Protein AF-A0A958XDP5-F1 (afdb_monomer)

Secondary structure (DSSP, 8-state):
--SSTTTHHHHHHHHHHHHHTS---------PPPEE-TTSSSEE-TTS-EE---EEE-TTHHHH--HHHHHHHHHHHHHTT--EEE--

Radius of gyration: 22.7 Å; Cα contacts (8 Å, |Δi|>4): 71; chains: 1; bounding box: 31×56×55 Å

Foldseek 3Di:
DPPPPVVVVVVVVVVVVVVVPPPPPPDPDPFADWDQAPVRPFIAGPVRHTDDQQEDEPACLPPPDDPVRSVVVVVVCVVVPHDYYDYD

Nearest PDB structures (foldseek):
  4qfu-assembly8_H  TM=1.002E+00  e=5.409E-03  Phocaeicola vulgatus ATCC 8482
  4qfu-assembly4_D  TM=1.005E+00  e=6.191E-03  Phocaeicola vulgatus ATCC 8482
  4qfu-assembly3_C  TM=1.003E+00  e=6.191E-03  Phocaeicola vulgatus ATCC 8482
  4qfu-assembly11_K  TM=1.003E+00  e=6.191E-03  Phocaeicola vulgatus ATCC 8482
  4qfu-assembly6_F  TM=8.887E-01  e=2.406E-03  Phocaeicola vulgatus ATCC 8482

Solvent-accessible surface area (backbone atoms only — not comparable to full-atom values): 5558 Å² total; per-residue (Å²): 146,73,86,69,65,73,63,51,55,60,55,52,54,54,56,53,57,57,60,70,67,66,78,80,68,84,72,88,68,73,86,50,69,73,41,73,35,95,85,68,81,49,40,15,36,72,84,68,49,79,46,81,88,38,71,44,82,44,46,52,50,77,81,76,41,56,71,69,56,44,50,54,50,53,52,52,38,48,76,73,63,40,79,40,73,46,68,94

Mean predicted aligned error: 12.5 Å

Sequence (88 aa):
MLRNLSIYIPALVFSFTISACTVFRGKNDRLTPLRVSANKHNLEDGRGKPFFWLGDTGWLLFSKLNREEAEIYLENRAQHGFNVVQVM

pLDDT: mean 82.5, std 19.51, range [48.41, 98.62]

Structure (mmCIF, N/CA/C/O backbone):
data_AF-A0A958XDP5-F1
#
_entry.id   AF-A0A958XDP5-F1
#
loop_
_atom_site.group_PDB
_atom_site.id
_atom_site.type_symbol
_atom_site.label_atom_id
_atom_site.label_alt_id
_atom_site.label_comp_id
_atom_site.label_asym_id
_atom_site.label_entity_id
_atom_site.label_seq_id
_atom_site.pdbx_PDB_ins_code
_atom_site.Cartn_x
_atom_site.Cartn_y
_atom_site.Cartn_z
_atom_site.occupancy
_atom_site.B_iso_or_equiv
_atom_site.auth_seq_id
_atom_site.auth_comp_id
_atom_site.auth_asym_id
_atom_site.auth_atom_id
_atom_site.pdbx_PDB_model_num
ATOM 1 N N . MET A 1 1 ? 14.036 47.210 -40.174 1.00 55.38 1 MET A N 1
ATOM 2 C CA . MET A 1 1 ? 14.097 45.730 -40.169 1.00 55.38 1 M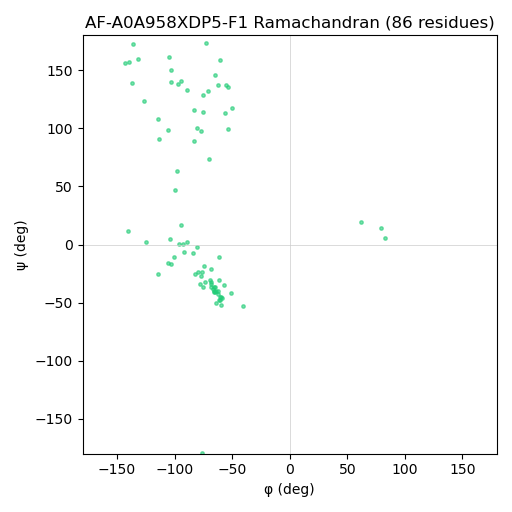ET A CA 1
ATOM 3 C C . MET A 1 1 ? 14.029 45.137 -38.744 1.00 55.38 1 MET A C 1
ATOM 5 O O . MET A 1 1 ? 14.647 44.121 -38.492 1.00 55.38 1 MET A O 1
ATOM 9 N N . LEU A 1 2 ? 13.278 45.728 -37.794 1.00 56.84 2 LEU A N 1
ATOM 10 C CA . LEU A 1 2 ? 13.177 45.220 -36.402 1.00 56.84 2 LEU A CA 1
ATOM 11 C C . LEU A 1 2 ? 11.756 45.315 -35.795 1.00 56.84 2 LEU A C 1
ATOM 13 O O . LEU A 1 2 ? 11.577 45.108 -34.603 1.00 56.84 2 LEU A O 1
ATOM 17 N N . ARG A 1 3 ? 10.715 45.605 -36.593 1.00 57.59 3 ARG A N 1
ATOM 18 C CA . ARG A 1 3 ? 9.336 45.785 -36.081 1.00 57.59 3 ARG A CA 1
ATOM 19 C C . ARG A 1 3 ? 8.548 44.480 -35.900 1.00 57.59 3 ARG A C 1
ATOM 21 O O . ARG A 1 3 ? 7.471 44.514 -35.322 1.00 57.59 3 ARG A O 1
ATOM 28 N N . ASN A 1 4 ? 9.087 43.339 -36.338 1.00 53.94 4 ASN A N 1
ATOM 29 C CA . ASN A 1 4 ? 8.344 42.073 -36.355 1.00 53.94 4 ASN A CA 1
ATOM 30 C C . ASN A 1 4 ? 8.685 41.141 -35.181 1.00 53.94 4 ASN A C 1
ATOM 32 O O . ASN A 1 4 ? 7.969 40.173 -34.973 1.00 53.94 4 ASN A O 1
ATOM 36 N N . LEU A 1 5 ? 9.731 41.419 -34.389 1.00 57.06 5 LEU A N 1
ATOM 37 C CA . LEU A 1 5 ? 10.185 40.514 -33.319 1.00 57.06 5 LEU A CA 1
ATOM 38 C C . LEU A 1 5 ? 9.286 40.554 -32.066 1.00 57.06 5 LEU A C 1
ATOM 40 O O . LEU A 1 5 ? 9.201 39.576 -31.331 1.00 57.06 5 LEU A O 1
ATOM 44 N N . SER A 1 6 ? 8.556 41.655 -31.858 1.00 56.47 6 SER A N 1
ATOM 45 C CA . SER A 1 6 ? 7.700 41.849 -30.677 1.00 56.47 6 SER A CA 1
ATOM 46 C C . SER A 1 6 ? 6.398 41.032 -30.703 1.00 56.47 6 SER A C 1
ATOM 48 O O . SER A 1 6 ? 5.796 40.842 -29.651 1.00 56.47 6 SER A O 1
ATOM 50 N N . ILE A 1 7 ? 5.963 40.543 -31.872 1.00 60.66 7 ILE A N 1
ATOM 51 C CA . ILE A 1 7 ? 4.747 39.718 -32.031 1.00 60.66 7 ILE A CA 1
ATOM 52 C C . ILE A 1 7 ? 5.011 38.242 -31.691 1.00 60.66 7 ILE A C 1
ATOM 54 O O . ILE A 1 7 ? 4.106 37.533 -31.257 1.00 60.66 7 ILE A O 1
ATOM 58 N N . TYR A 1 8 ? 6.256 37.776 -31.820 1.00 58.47 8 TYR A N 1
ATOM 59 C CA . TYR A 1 8 ? 6.600 36.374 -31.569 1.00 58.47 8 TYR A CA 1
ATOM 60 C C . TYR A 1 8 ? 6.749 36.041 -30.079 1.00 58.47 8 TYR A C 1
ATOM 62 O O . TYR A 1 8 ? 6.546 34.896 -29.694 1.00 58.47 8 TYR A O 1
ATOM 70 N N . ILE A 1 9 ? 7.038 37.029 -29.227 1.00 61.38 9 ILE A N 1
ATOM 71 C CA . ILE A 1 9 ? 7.166 36.852 -27.771 1.00 61.38 9 ILE A CA 1
ATOM 72 C C . ILE A 1 9 ? 5.833 36.417 -27.123 1.00 61.38 9 ILE A C 1
ATOM 74 O O . ILE A 1 9 ? 5.832 35.396 -26.435 1.00 61.38 9 ILE A O 1
ATOM 78 N N . PRO A 1 10 ? 4.678 37.076 -27.362 1.00 56.59 10 PRO A N 1
ATOM 79 C CA . PRO A 1 10 ? 3.403 36.606 -26.816 1.00 56.59 10 PRO A CA 1
ATOM 80 C C . PRO A 1 10 ? 2.939 35.283 -27.443 1.00 56.59 10 PRO A C 1
ATOM 82 O O . PRO A 1 10 ? 2.359 34.463 -26.740 1.00 56.59 10 PRO A O 1
ATOM 85 N N . ALA A 1 11 ? 3.243 35.022 -28.722 1.00 58.44 11 ALA A N 1
ATOM 86 C CA . ALA A 1 11 ? 2.914 33.751 -29.376 1.00 58.44 11 ALA A CA 1
ATOM 87 C C . ALA A 1 11 ? 3.672 32.554 -28.763 1.00 58.44 11 ALA A C 1
ATOM 89 O O . ALA A 1 11 ? 3.108 31.471 -28.605 1.00 58.44 11 ALA A O 1
ATOM 90 N N . LEU A 1 12 ? 4.929 32.758 -28.359 1.00 57.59 12 LEU A N 1
ATOM 91 C CA . LEU A 1 12 ? 5.764 31.730 -27.733 1.00 57.59 12 LEU A CA 1
ATOM 92 C C . LEU A 1 12 ? 5.352 31.473 -26.273 1.00 57.59 12 LEU A C 1
ATOM 94 O O . LEU A 1 12 ? 5.306 30.323 -25.841 1.00 57.59 12 LEU A O 1
ATOM 98 N N . VAL A 1 13 ? 4.947 32.522 -25.545 1.00 58.81 13 VAL A N 1
ATOM 99 C CA . VAL A 1 13 ? 4.361 32.407 -24.195 1.00 58.81 13 VAL A CA 1
ATOM 100 C C . VAL A 1 13 ? 3.005 31.689 -24.237 1.00 58.81 13 VAL A C 1
ATOM 102 O O . VAL A 1 13 ? 2.747 30.826 -23.400 1.00 58.81 13 VAL A O 1
ATOM 105 N N . PHE A 1 14 ? 2.170 31.966 -25.244 1.00 56.78 14 PHE A N 1
ATOM 106 C CA . PHE A 1 14 ? 0.869 31.310 -25.432 1.00 56.78 14 PHE A CA 1
ATOM 107 C C . PHE A 1 14 ? 1.004 29.825 -25.816 1.00 56.78 14 PHE A C 1
ATOM 109 O O . PHE A 1 14 ? 0.216 28.987 -25.384 1.00 56.78 14 PHE A O 1
ATOM 116 N N . SER A 1 15 ? 2.048 29.466 -26.571 1.00 58.25 15 SER A N 1
ATOM 117 C CA . SER A 1 15 ? 2.373 28.062 -26.859 1.00 58.25 15 SER A CA 1
ATOM 118 C C . SER A 1 15 ? 2.868 27.302 -25.622 1.00 58.25 15 SER A C 1
ATOM 120 O O . SER A 1 15 ? 2.658 26.092 -25.526 1.00 58.25 15 SER A O 1
ATOM 122 N N . PHE A 1 16 ? 3.524 27.982 -24.676 1.00 56.38 16 PHE A N 1
ATOM 123 C CA . PHE A 1 16 ? 4.065 27.352 -23.469 1.00 56.38 16 PHE A CA 1
ATOM 124 C C . PHE A 1 16 ? 2.975 27.081 -22.417 1.00 56.38 16 PHE A C 1
ATOM 126 O O . PHE A 1 16 ? 2.998 26.047 -21.750 1.00 56.38 16 PHE A O 1
ATOM 133 N N . THR A 1 17 ? 1.966 27.953 -22.315 1.00 55.97 17 THR A N 1
ATOM 134 C CA . THR A 1 17 ? 0.849 27.797 -21.367 1.00 55.97 17 THR A CA 1
ATOM 135 C C . THR A 1 17 ? -0.149 26.710 -21.775 1.00 55.97 17 THR A C 1
ATOM 137 O O . THR A 1 17 ? -0.668 26.011 -20.906 1.00 55.97 17 THR A O 1
ATOM 140 N N . ILE A 1 18 ? -0.372 26.485 -23.077 1.00 56.09 18 ILE A N 1
ATOM 141 C CA . ILE A 1 18 ? -1.245 25.395 -23.558 1.00 56.09 18 ILE A CA 1
ATOM 142 C C . ILE A 1 18 ? -0.619 24.018 -23.280 1.00 56.09 18 ILE A C 1
ATOM 144 O O . ILE A 1 18 ? -1.326 23.082 -22.902 1.00 56.09 18 ILE A O 1
ATOM 148 N N . SER A 1 19 ? 0.709 23.894 -23.387 1.00 54.00 19 SER A N 1
ATOM 149 C CA . SER A 1 19 ? 1.412 22.631 -23.119 1.00 54.00 19 SER A CA 1
ATOM 150 C C . SER A 1 19 ? 1.312 22.213 -21.643 1.00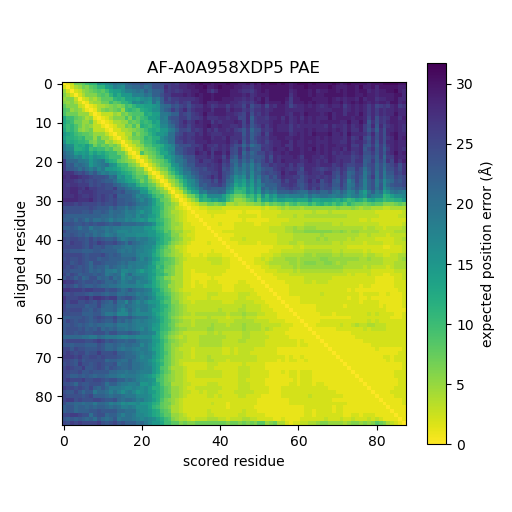 54.00 19 SER A C 1
ATOM 152 O O . SER A 1 19 ? 1.090 21.040 -21.341 1.00 54.00 19 SER A O 1
ATOM 154 N N . ALA A 1 20 ? 1.342 23.177 -20.714 1.00 51.69 20 ALA A N 1
ATOM 155 C CA . ALA A 1 20 ? 1.214 22.916 -19.278 1.00 51.69 20 ALA A CA 1
ATOM 156 C C . ALA A 1 20 ? -0.187 22.425 -18.847 1.00 51.69 20 ALA A C 1
ATOM 158 O O . ALA A 1 20 ? -0.316 21.786 -17.805 1.00 51.69 20 ALA A O 1
ATOM 159 N N . CYS A 1 21 ? -1.235 22.671 -19.645 1.00 48.41 21 CYS A N 1
ATOM 160 C CA . CYS A 1 21 ? -2.617 22.340 -19.274 1.00 48.41 21 CYS A CA 1
ATOM 161 C C . CYS A 1 21 ? -3.075 20.937 -19.734 1.00 48.41 21 CYS A C 1
ATOM 163 O O . CYS A 1 21 ? -4.154 20.479 -19.368 1.00 48.41 21 CYS A O 1
ATOM 165 N N . THR A 1 22 ? -2.268 20.209 -20.515 1.00 50.91 22 THR A N 1
ATOM 166 C CA . THR A 1 22 ? -2.694 18.921 -21.108 1.00 50.91 22 THR A CA 1
ATOM 167 C C . THR A 1 22 ? -2.355 17.672 -20.281 1.00 50.91 22 THR A C 1
ATOM 169 O O . THR A 1 22 ? -2.709 16.563 -20.683 1.00 50.91 22 THR A O 1
ATOM 172 N N . VAL A 1 23 ? -1.727 17.810 -19.105 1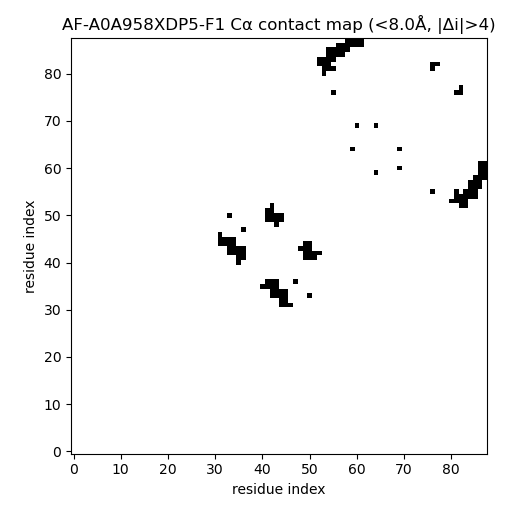.00 54.19 23 VAL A N 1
ATOM 173 C CA . VAL A 1 23 ? -1.188 16.656 -18.348 1.00 54.19 23 VAL A CA 1
ATOM 174 C C . VAL A 1 23 ? -2.125 16.114 -17.254 1.00 54.19 23 VAL A C 1
ATOM 176 O O . VAL A 1 23 ? -1.831 15.085 -16.657 1.00 54.19 23 VAL A O 1
ATOM 179 N N . PHE A 1 24 ? -3.319 16.676 -17.049 1.00 51.69 24 PHE A N 1
ATOM 180 C CA . PHE A 1 24 ? -4.343 16.033 -16.208 1.00 51.69 24 PHE A CA 1
ATOM 181 C C . PHE A 1 24 ? -5.357 15.262 -17.051 1.00 51.69 24 PHE A C 1
ATOM 183 O O . PHE A 1 24 ? -6.555 15.538 -17.065 1.00 51.69 24 PHE A O 1
ATOM 190 N N . ARG A 1 25 ? -4.876 14.236 -17.761 1.00 52.59 25 ARG A N 1
ATOM 191 C CA . ARG A 1 25 ? -5.772 13.211 -18.294 1.00 52.59 25 ARG A CA 1
ATOM 192 C C . ARG A 1 25 ? -6.152 12.286 -17.145 1.00 52.59 25 ARG A C 1
ATOM 194 O O . ARG A 1 25 ? -5.387 11.386 -16.808 1.00 52.59 25 ARG A O 1
ATOM 201 N N . GLY A 1 26 ? -7.325 12.518 -16.554 1.00 51.44 26 GLY A N 1
ATOM 202 C CA . GLY A 1 26 ? -7.978 11.564 -1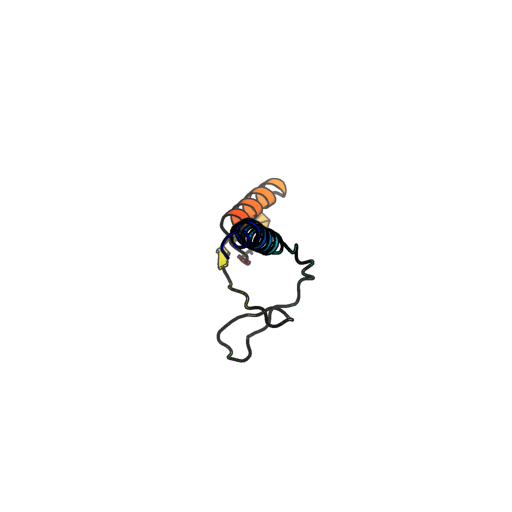5.658 1.00 51.44 26 GLY A CA 1
ATOM 203 C C . GLY A 1 26 ? -8.091 10.225 -16.379 1.00 51.44 26 GLY A C 1
ATOM 204 O O . GLY A 1 26 ? -8.907 10.053 -17.286 1.00 51.44 26 GLY A O 1
ATOM 205 N N . LYS A 1 27 ? -7.170 9.310 -16.074 1.00 55.22 27 LYS A N 1
ATOM 206 C CA . LYS A 1 27 ? -7.054 8.037 -16.771 1.00 55.22 27 LYS A CA 1
ATOM 207 C C . LYS A 1 27 ? -8.192 7.165 -16.259 1.00 55.22 27 LYS A C 1
ATOM 209 O O . LYS A 1 27 ? -8.222 6.822 -15.082 1.00 55.22 27 LYS A O 1
ATOM 214 N N . ASN A 1 28 ? -9.139 6.838 -17.136 1.00 54.44 28 ASN A N 1
ATOM 215 C CA . ASN A 1 28 ? -10.143 5.814 -16.873 1.00 54.44 28 ASN A CA 1
ATOM 216 C C . ASN A 1 28 ? -9.429 4.451 -16.888 1.00 54.44 28 ASN A C 1
ATOM 218 O O . ASN A 1 28 ? -9.436 3.721 -17.881 1.00 54.44 28 ASN A O 1
ATOM 222 N N . ASP A 1 29 ? -8.670 4.191 -15.827 1.00 60.12 29 ASP A N 1
ATOM 223 C CA . ASP A 1 29 ? -7.856 3.002 -15.662 1.00 60.12 29 ASP A CA 1
ATOM 224 C C . ASP A 1 29 ? -8.764 1.900 -15.134 1.00 60.12 29 ASP A C 1
ATOM 226 O O . ASP A 1 29 ? -8.903 1.689 -13.933 1.00 60.12 29 ASP A O 1
ATOM 230 N N . ARG A 1 30 ? -9.386 1.162 -16.061 1.00 63.69 30 ARG A N 1
ATOM 231 C CA . ARG A 1 30 ? -9.802 -0.204 -15.744 1.00 63.69 30 ARG A CA 1
ATOM 232 C C . ARG A 1 30 ? -8.586 -0.903 -15.143 1.00 63.69 30 ARG A C 1
ATOM 234 O O . ARG A 1 30 ? -7.550 -0.999 -15.806 1.00 63.69 30 ARG A O 1
ATOM 241 N N . LEU A 1 31 ? -8.710 -1.327 -13.888 1.00 66.31 31 LEU A N 1
ATOM 242 C CA . LEU A 1 31 ? -7.660 -2.043 -13.178 1.00 66.31 31 LEU A CA 1
ATOM 243 C C . LEU A 1 31 ? -7.302 -3.276 -14.006 1.00 66.31 31 LEU A C 1
ATOM 245 O O . LEU A 1 31 ? -8.126 -4.163 -14.222 1.00 66.31 31 LEU A O 1
ATOM 249 N N . THR A 1 32 ? -6.084 -3.284 -14.535 1.00 86.81 32 THR A N 1
ATOM 250 C CA . THR A 1 32 ? -5.531 -4.462 -15.195 1.00 86.81 32 THR A CA 1
ATOM 251 C C . THR A 1 32 ? -4.723 -5.227 -14.155 1.00 86.81 32 THR A C 1
ATOM 253 O O . THR A 1 32 ? -4.064 -4.583 -13.335 1.00 86.81 32 THR A O 1
ATOM 256 N N . PRO A 1 33 ? -4.773 -6.569 -14.146 1.00 93.31 33 PRO A N 1
ATOM 257 C CA . PRO A 1 33 ? -3.957 -7.350 -13.229 1.00 93.31 33 PRO A CA 1
ATOM 258 C C . PRO A 1 33 ? -2.481 -6.963 -13.348 1.00 93.31 33 PRO A C 1
ATOM 260 O O . PRO A 1 33 ? -1.967 -6.810 -14.460 1.00 93.31 33 PRO A O 1
ATOM 263 N N . LEU A 1 34 ? -1.815 -6.803 -12.203 1.00 95.62 34 LEU A N 1
ATOM 264 C CA . LEU A 1 34 ? -0.370 -6.609 -12.172 1.00 95.62 34 LEU A CA 1
ATOM 265 C C . LEU A 1 34 ? 0.328 -7.869 -12.681 1.00 95.62 34 LEU A C 1
ATOM 267 O O . LEU A 1 34 ? -0.116 -8.992 -12.431 1.00 95.62 34 LEU A O 1
ATOM 271 N N . ARG A 1 35 ? 1.450 -7.677 -13.364 1.00 96.25 35 ARG A N 1
ATOM 272 C CA . ARG A 1 35 ? 2.327 -8.752 -13.822 1.00 96.25 35 ARG A CA 1
ATOM 273 C C . ARG A 1 35 ? 3.775 -8.450 -13.459 1.00 96.25 35 ARG A C 1
ATOM 275 O O . ARG A 1 35 ? 4.148 -7.302 -13.226 1.00 96.25 35 ARG A O 1
ATOM 282 N N . VAL A 1 36 ? 4.589 -9.499 -13.427 1.00 97.56 36 VAL A N 1
ATOM 283 C CA . VAL A 1 36 ? 6.044 -9.377 -13.308 1.00 97.56 36 VAL A CA 1
ATOM 284 C C . VAL A 1 36 ? 6.587 -8.821 -14.625 1.00 97.56 36 VAL A C 1
ATOM 286 O O . VAL A 1 36 ? 6.217 -9.307 -15.696 1.00 97.56 36 VAL A O 1
ATOM 289 N N . SER A 1 37 ? 7.445 -7.805 -14.556 1.00 96.94 37 SER A N 1
ATOM 290 C CA . SER A 1 37 ? 8.080 -7.210 -15.735 1.00 96.94 37 SER A CA 1
ATOM 291 C C . SER A 1 37 ? 8.932 -8.230 -16.498 1.00 96.94 37 SER A C 1
ATOM 293 O O . SER A 1 37 ? 9.403 -9.222 -15.938 1.00 96.94 37 SER A O 1
ATOM 295 N N . ALA A 1 38 ? 9.202 -7.974 -17.781 1.00 96.38 38 ALA A N 1
ATOM 296 C CA . ALA A 1 38 ? 9.991 -8.888 -18.619 1.00 96.38 38 ALA A CA 1
ATOM 297 C C . ALA A 1 38 ? 11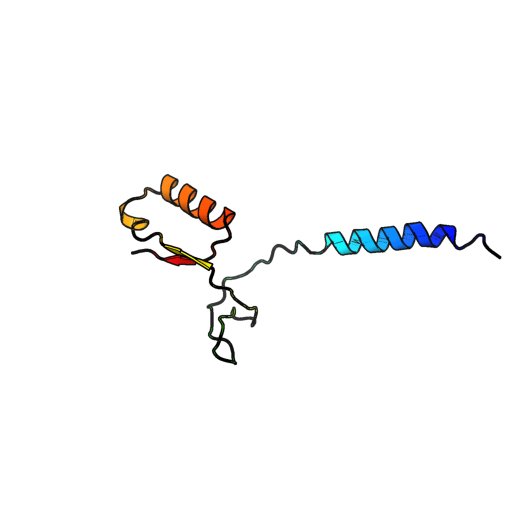.397 -9.180 -18.051 1.00 96.38 38 ALA A C 1
ATOM 299 O O . ALA A 1 38 ? 11.889 -10.304 -18.147 1.00 96.38 38 ALA A O 1
ATOM 300 N N . ASN A 1 39 ? 12.027 -8.186 -17.414 1.00 96.56 39 ASN A N 1
ATOM 301 C CA . ASN A 1 39 ? 13.321 -8.342 -16.744 1.00 96.56 39 ASN A CA 1
ATOM 302 C C . ASN A 1 39 ? 13.226 -8.973 -15.341 1.00 96.56 39 ASN A C 1
ATOM 304 O O . ASN A 1 39 ? 14.254 -9.187 -14.715 1.00 96.56 39 ASN A O 1
ATOM 308 N N . LYS A 1 40 ? 12.018 -9.276 -14.849 1.00 97.31 40 LYS A N 1
ATOM 309 C CA . LYS A 1 40 ? 11.739 -9.943 -13.566 1.00 97.31 40 LYS A CA 1
ATOM 310 C C . LYS A 1 40 ? 12.205 -9.214 -12.303 1.00 97.31 40 LYS A C 1
ATOM 312 O O . LYS A 1 40 ? 12.307 -9.834 -11.250 1.00 97.31 40 LYS A O 1
ATOM 317 N N . HIS A 1 41 ? 12.448 -7.910 -12.390 1.00 97.31 41 HIS A N 1
ATOM 318 C CA . HIS A 1 41 ? 12.862 -7.100 -11.241 1.00 97.31 41 HIS A CA 1
ATOM 319 C C . HIS A 1 41 ? 11.759 -6.183 -10.699 1.00 97.31 41 HIS A C 1
ATOM 321 O O . HIS A 1 41 ? 11.889 -5.700 -9.581 1.00 97.31 41 HIS A O 1
ATOM 327 N N . ASN A 1 42 ? 10.684 -5.942 -11.459 1.00 97.44 42 ASN A N 1
ATOM 328 C CA . ASN A 1 42 ? 9.642 -4.975 -11.113 1.00 97.44 42 ASN A CA 1
ATOM 329 C C . ASN A 1 42 ? 8.237 -5.535 -11.375 1.00 97.44 42 ASN A C 1
ATOM 331 O O . ASN A 1 42 ? 8.064 -6.592 -11.988 1.00 97.44 42 ASN A O 1
ATOM 335 N N . LEU A 1 43 ? 7.228 -4.779 -10.947 1.00 97.88 43 LEU A N 1
ATOM 336 C CA . LEU A 1 43 ? 5.834 -4.996 -11.315 1.00 97.88 43 LEU A CA 1
ATOM 337 C C . LEU A 1 43 ? 5.402 -3.973 -12.365 1.00 97.88 43 LEU A C 1
ATOM 339 O O . LEU A 1 43 ? 5.890 -2.841 -12.394 1.00 97.88 43 LEU A O 1
ATOM 343 N N . GLU A 1 44 ? 4.465 -4.368 -13.215 1.00 96.06 44 GLU A N 1
ATOM 344 C CA . GLU A 1 44 ? 3.848 -3.504 -14.217 1.00 96.06 44 GLU A CA 1
ATOM 345 C C . GLU A 1 44 ? 2.356 -3.819 -14.379 1.00 96.06 44 GLU A C 1
ATOM 347 O O . GLU A 1 44 ? 1.902 -4.921 -14.065 1.00 96.06 44 GLU A O 1
ATOM 352 N N . ASP A 1 45 ? 1.581 -2.842 -14.852 1.00 92.88 45 ASP A N 1
ATOM 353 C CA . ASP A 1 45 ? 0.177 -3.043 -15.218 1.00 92.88 45 ASP A CA 1
ATOM 354 C C . ASP A 1 45 ? 0.050 -3.847 -16.531 1.00 92.88 45 ASP A C 1
ATOM 356 O O . ASP A 1 45 ? 1.028 -4.106 -17.240 1.00 92.88 45 ASP A O 1
ATOM 360 N N . GLY A 1 46 ? -1.173 -4.226 -16.912 1.00 89.25 46 GLY A N 1
ATOM 361 C CA . GLY A 1 46 ? -1.429 -4.993 -18.138 1.00 89.25 46 GLY A CA 1
ATOM 362 C C . GLY A 1 46 ? -1.013 -4.287 -19.438 1.00 89.25 46 GLY A C 1
ATOM 363 O O . GLY A 1 46 ? -0.972 -4.921 -20.493 1.00 89.25 46 GLY A O 1
ATOM 364 N N . ARG A 1 47 ? -0.675 -2.994 -19.377 1.00 9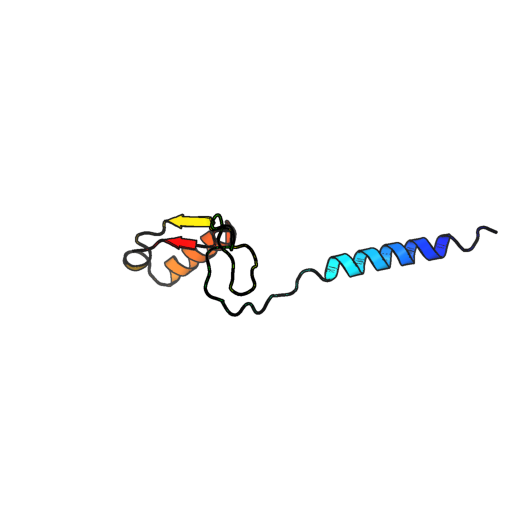0.12 47 ARG A N 1
ATOM 365 C CA . ARG A 1 47 ? -0.207 -2.168 -20.498 1.00 90.12 47 ARG A CA 1
ATOM 366 C C . ARG A 1 47 ? 1.307 -1.923 -20.450 1.00 90.12 47 ARG A C 1
ATOM 368 O O . ARG A 1 47 ? 1.813 -1.180 -21.285 1.00 90.12 47 ARG A O 1
ATOM 375 N N . GLY A 1 48 ? 2.026 -2.532 -19.504 1.00 91.31 48 GLY A N 1
ATOM 376 C CA . GLY A 1 48 ? 3.472 -2.373 -19.337 1.00 91.31 48 GLY A CA 1
ATOM 377 C C . GLY A 1 48 ? 3.887 -1.086 -18.619 1.00 91.31 48 GLY A C 1
ATOM 378 O O . GLY A 1 48 ? 5.057 -0.714 -18.666 1.00 91.31 48 GLY A O 1
ATOM 379 N N . LYS A 1 49 ? 2.961 -0.374 -17.960 1.00 92.44 49 LYS A N 1
ATOM 380 C CA . LYS A 1 49 ? 3.322 0.777 -17.120 1.00 92.44 49 LYS A CA 1
ATOM 381 C C . LYS A 1 49 ? 3.931 0.262 -15.807 1.00 92.44 49 LYS A C 1
ATOM 383 O O . LYS A 1 49 ? 3.264 -0.536 -15.147 1.00 92.44 49 LYS A O 1
ATOM 388 N N . PRO A 1 50 ? 5.115 0.741 -15.372 1.00 95.25 50 PRO A N 1
ATOM 389 C CA . PRO A 1 50 ? 5.683 0.355 -14.083 1.00 95.25 50 PRO A CA 1
ATOM 390 C C . PRO A 1 50 ? 4.719 0.616 -12.921 1.00 95.25 50 PRO A C 1
ATOM 392 O O . PRO A 1 50 ? 4.089 1.676 -12.846 1.00 95.25 50 PRO A O 1
ATOM 395 N N . PHE A 1 51 ? 4.640 -0.344 -12.007 1.00 96.06 51 PHE A N 1
ATOM 396 C CA . PHE A 1 51 ? 3.908 -0.255 -10.753 1.00 96.06 51 PHE A CA 1
ATOM 397 C C . PHE A 1 51 ? 4.908 -0.306 -9.597 1.00 96.06 51 PHE A C 1
ATOM 399 O O . PHE A 1 51 ? 5.501 -1.345 -9.310 1.00 96.06 51 PHE A O 1
ATOM 406 N N . PHE A 1 52 ? 5.111 0.833 -8.939 1.00 96.62 52 PHE A N 1
ATOM 407 C CA . PHE A 1 52 ? 5.923 0.903 -7.731 1.00 96.62 52 PHE A CA 1
ATOM 408 C C . PHE A 1 52 ? 5.064 0.513 -6.529 1.00 96.62 52 PHE A C 1
ATOM 410 O O . PHE A 1 52 ? 4.093 1.201 -6.236 1.00 96.62 52 PHE A O 1
ATOM 417 N N . TRP A 1 53 ? 5.398 -0.585 -5.8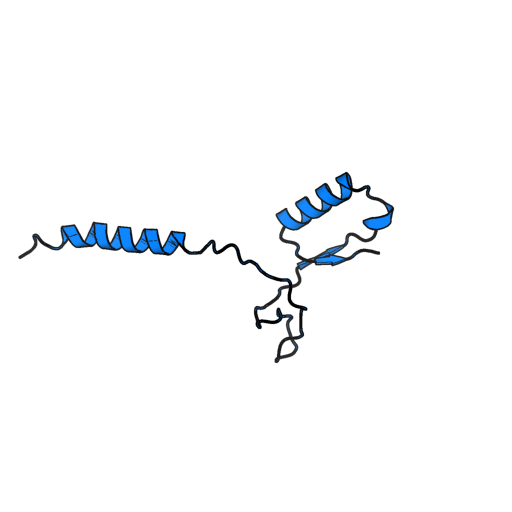55 1.00 97.00 53 TRP A N 1
ATOM 418 C CA . TRP A 1 53 ? 4.656 -1.071 -4.693 1.00 97.00 53 TRP A CA 1
ATOM 419 C C . TRP A 1 53 ? 5.060 -0.282 -3.442 1.00 97.00 53 TRP A C 1
ATOM 421 O O . TRP A 1 53 ? 6.091 -0.569 -2.835 1.00 97.00 53 TRP A O 1
ATOM 431 N N . LEU A 1 54 ? 4.246 0.698 -3.047 1.00 98.12 54 LEU A N 1
ATOM 432 C CA . LEU A 1 54 ? 4.406 1.431 -1.792 1.00 98.12 54 LEU A CA 1
ATOM 433 C C . LEU A 1 54 ? 3.334 0.960 -0.806 1.00 98.12 54 LEU A C 1
ATOM 435 O O . LEU A 1 54 ? 2.171 1.364 -0.891 1.00 98.12 54 LEU A O 1
ATOM 439 N N . GLY A 1 55 ? 3.735 0.051 0.083 1.00 97.88 55 GLY A N 1
ATOM 440 C CA . GLY A 1 55 ? 2.833 -0.678 0.973 1.00 97.88 55 GLY A CA 1
ATOM 441 C C . GLY A 1 55 ? 2.718 -0.087 2.378 1.00 97.88 55 GLY A C 1
ATOM 442 O O . GLY A 1 55 ? 3.737 0.256 2.971 1.00 97.88 55 GLY A O 1
ATOM 443 N N . ASP A 1 56 ? 1.497 -0.042 2.917 1.00 98.50 56 ASP A N 1
ATOM 444 C CA . ASP A 1 56 ? 1.221 0.086 4.355 1.00 98.50 56 ASP A CA 1
ATOM 445 C C . ASP A 1 56 ? 0.749 -1.252 4.953 1.00 98.50 56 ASP A C 1
ATOM 447 O O . ASP A 1 56 ? 0.301 -2.161 4.244 1.00 98.50 56 ASP A O 1
ATOM 451 N N . THR A 1 57 ? 0.836 -1.366 6.276 1.00 97.94 57 THR A N 1
ATOM 452 C CA . THR A 1 57 ? 0.488 -2.565 7.039 1.00 97.94 57 THR A CA 1
ATOM 453 C C . THR A 1 57 ? -0.729 -2.315 7.93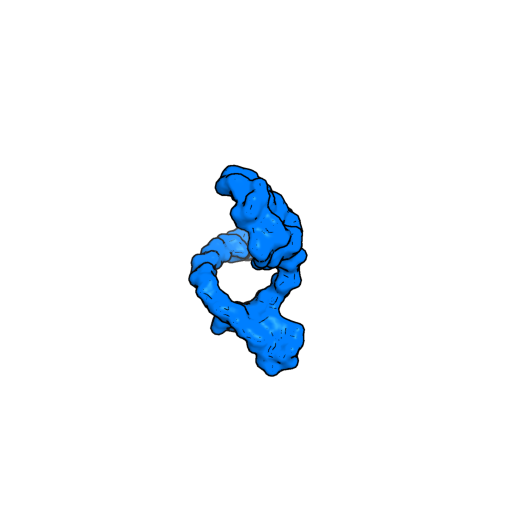9 1.00 97.94 57 THR A C 1
ATOM 455 O O . THR A 1 57 ? -0.601 -1.915 9.094 1.00 97.94 57 THR A O 1
ATOM 458 N N . GLY A 1 58 ? -1.927 -2.584 7.421 1.00 97.38 58 GLY A N 1
ATOM 459 C CA . GLY A 1 58 ? -3.210 -2.412 8.108 1.00 97.38 58 GLY A CA 1
ATOM 460 C C . GLY A 1 58 ? -3.768 -3.717 8.669 1.00 97.38 58 GLY A C 1
ATOM 461 O O . GLY A 1 58 ? -4.941 -4.003 8.456 1.00 97.38 58 GLY A O 1
ATOM 462 N N . TRP A 1 59 ? -2.949 -4.524 9.355 1.00 98.12 59 TRP A N 1
ATOM 463 C CA . TRP A 1 59 ? -3.277 -5.914 9.711 1.00 98.12 59 TRP A CA 1
ATOM 464 C C . TRP A 1 59 ? -4.719 -6.136 10.164 1.00 98.12 59 TRP A C 1
ATOM 466 O O . TRP A 1 59 ? -5.407 -6.971 9.605 1.00 98.12 59 TRP A O 1
ATOM 476 N N . LEU A 1 60 ? -5.198 -5.372 11.141 1.00 97.62 60 LEU A N 1
ATOM 477 C CA . LEU A 1 60 ? -6.494 -5.623 11.767 1.00 97.62 60 LEU A CA 1
ATOM 478 C C . LEU A 1 60 ? -7.653 -4.824 11.153 1.00 97.62 60 LEU A C 1
ATOM 480 O O . LEU A 1 60 ? -8.703 -4.707 11.786 1.00 97.62 60 LEU A O 1
ATOM 484 N N . LEU A 1 61 ? -7.481 -4.265 9.951 1.00 98.12 61 LEU A N 1
ATOM 485 C CA . LEU A 1 61 ? -8.455 -3.371 9.316 1.00 98.12 61 LEU A CA 1
ATOM 486 C C . LEU A 1 61 ? -9.868 -3.966 9.290 1.00 98.12 61 LEU A C 1
ATOM 488 O O . LEU A 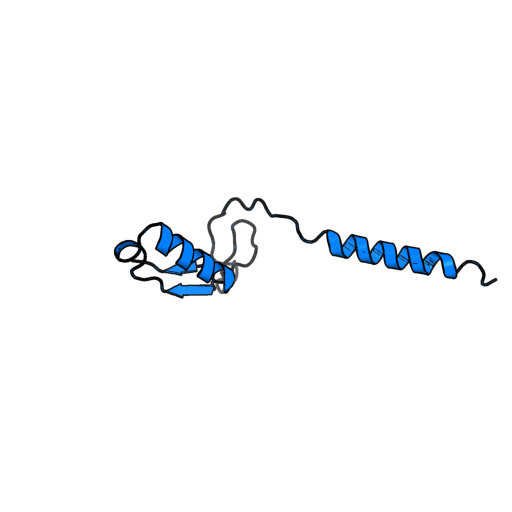1 61 ? -10.819 -3.265 9.614 1.00 98.12 61 LEU A O 1
ATOM 492 N N . PHE A 1 62 ? -10.010 -5.259 8.987 1.00 95.81 62 PHE A N 1
ATOM 493 C CA . PHE A 1 62 ? -11.323 -5.905 8.899 1.00 95.81 62 PHE A CA 1
ATOM 494 C C . PHE A 1 62 ? -11.971 -6.226 10.248 1.00 95.81 62 PHE A C 1
ATOM 496 O O . PHE A 1 62 ? -13.192 -6.325 10.326 1.00 95.81 62 PHE A O 1
ATOM 503 N N . SER A 1 63 ? -11.178 -6.430 11.302 1.00 97.31 63 SER A N 1
ATOM 504 C CA . SER A 1 63 ? -11.682 -6.895 12.604 1.00 97.31 63 SER A CA 1
ATOM 505 C C . SER A 1 63 ? -11.775 -5.797 13.660 1.00 97.31 63 SER A C 1
ATOM 507 O O . SER A 1 63 ? -12.425 -5.997 14.688 1.00 97.31 63 SER A O 1
ATOM 509 N N . LYS A 1 64 ? -11.108 -4.657 13.447 1.00 98.00 64 LYS A N 1
ATOM 510 C CA . LYS A 1 64 ? -11.033 -3.563 14.424 1.00 98.00 64 LYS A CA 1
ATOM 511 C C . LYS A 1 64 ? -11.719 -2.283 13.992 1.00 98.00 64 LYS A C 1
ATOM 513 O O . LYS A 1 64 ? -12.088 -1.529 14.884 1.00 98.00 64 LYS A O 1
ATOM 518 N N . LEU A 1 65 ? -11.861 -2.037 12.691 1.00 98.38 65 LEU A N 1
ATOM 519 C CA . LEU A 1 65 ? -12.455 -0.803 12.191 1.00 98.38 65 LEU A CA 1
ATOM 520 C C . LEU A 1 65 ? -13.887 -1.045 11.722 1.00 98.38 65 LEU A C 1
ATOM 522 O O . LEU A 1 65 ? -14.182 -2.049 11.070 1.00 98.38 65 LEU A O 1
ATOM 526 N N . ASN A 1 66 ? -14.769 -0.099 12.027 1.00 98.44 66 ASN A N 1
ATOM 527 C CA . ASN A 1 66 ? -16.035 0.029 11.314 1.00 98.44 66 ASN A CA 1
ATOM 528 C C . ASN A 1 66 ? -15.817 0.679 9.930 1.00 98.44 66 ASN A C 1
ATOM 530 O O . ASN A 1 66 ? -14.689 0.978 9.527 1.00 98.44 66 ASN A O 1
ATOM 534 N N . ARG A 1 67 ? -16.899 0.865 9.166 1.00 98.00 67 ARG A N 1
ATOM 535 C CA . ARG A 1 67 ? -16.825 1.401 7.800 1.00 98.00 67 ARG A CA 1
ATOM 536 C C . ARG A 1 67 ? -16.227 2.808 7.774 1.00 98.00 67 ARG A C 1
ATOM 538 O O . ARG A 1 67 ? -15.338 3.067 6.969 1.00 98.00 67 ARG A O 1
ATOM 545 N N . GLU A 1 68 ? -16.705 3.689 8.637 1.00 98.62 68 GLU A N 1
ATOM 546 C CA . GLU A 1 68 ? -16.318 5.097 8.669 1.00 98.62 68 GLU A CA 1
ATOM 547 C C . GLU A 1 68 ? -14.841 5.245 9.067 1.00 98.62 68 GLU A C 1
ATOM 549 O O . GLU A 1 68 ? -14.086 6.003 8.459 1.00 98.62 68 GLU A O 1
ATOM 554 N N . GLU A 1 69 ? -14.391 4.456 10.042 1.00 98.62 69 GLU A N 1
ATOM 555 C CA . GLU A 1 69 ? -12.988 4.391 10.456 1.00 98.62 69 GLU A CA 1
ATOM 556 C C . GLU A 1 69 ? -12.083 3.840 9.347 1.00 98.62 69 GLU A C 1
ATOM 558 O O . GLU A 1 69 ? -10.985 4.359 9.130 1.00 98.62 69 GLU A O 1
ATOM 563 N N . ALA A 1 70 ? -12.535 2.812 8.621 1.00 98.50 70 ALA A N 1
ATOM 564 C CA . ALA A 1 70 ? -11.799 2.260 7.489 1.00 98.50 70 ALA A CA 1
ATOM 565 C C . ALA A 1 70 ? -11.664 3.280 6.347 1.00 98.50 70 ALA A C 1
ATOM 567 O O . ALA A 1 70 ? -10.590 3.387 5.754 1.00 98.50 70 ALA A O 1
ATOM 568 N N . GLU A 1 71 ? -12.710 4.061 6.065 1.00 98.50 71 GLU A N 1
ATOM 569 C CA . GLU A 1 71 ? -12.667 5.149 5.081 1.00 98.50 71 GLU A CA 1
ATOM 570 C C . GLU A 1 71 ? -11.637 6.214 5.479 1.00 98.50 71 GLU A C 1
ATOM 572 O O . GLU A 1 71 ? -10.764 6.545 4.676 1.00 98.50 71 GLU A O 1
ATOM 577 N N . ILE A 1 72 ? -11.651 6.671 6.736 1.00 98.50 72 ILE A N 1
ATOM 578 C CA . ILE A 1 72 ? -10.667 7.636 7.258 1.00 98.50 72 ILE A CA 1
ATOM 579 C C . ILE A 1 72 ? -9.238 7.085 7.152 1.00 98.50 72 ILE A C 1
ATOM 581 O O . ILE A 1 72 ? -8.321 7.795 6.727 1.00 98.50 72 ILE A O 1
ATOM 585 N N . TYR A 1 73 ? -9.033 5.820 7.526 1.00 98.44 73 TYR A N 1
ATOM 586 C CA . TYR A 1 73 ? -7.733 5.165 7.423 1.00 98.44 73 TYR A CA 1
ATOM 587 C C . TYR A 1 73 ? -7.242 5.137 5.968 1.00 98.44 73 TYR A C 1
ATOM 589 O O . TYR A 1 73 ? -6.129 5.595 5.699 1.00 98.44 73 TYR A O 1
ATOM 597 N N . LEU A 1 74 ? -8.063 4.655 5.027 1.00 98.44 74 LEU A N 1
ATOM 598 C CA . LEU A 1 74 ? -7.693 4.512 3.614 1.00 98.44 74 LEU A CA 1
ATOM 599 C C . LEU A 1 74 ? -7.473 5.864 2.923 1.00 98.44 74 LEU A C 1
ATOM 601 O O . LEU A 1 74 ? -6.520 5.997 2.154 1.00 98.44 74 LEU A O 1
ATOM 605 N N . GLU A 1 75 ? -8.281 6.877 3.238 1.00 98.50 75 GLU A N 1
ATOM 606 C CA . GLU A 1 75 ? -8.091 8.254 2.767 1.00 98.50 75 GLU A CA 1
ATOM 607 C C . GLU A 1 75 ? -6.724 8.786 3.219 1.00 98.50 75 GLU A C 1
ATOM 609 O O . GLU A 1 75 ? -5.938 9.301 2.422 1.00 98.50 75 GLU A O 1
ATOM 614 N N . ASN A 1 76 ? -6.376 8.571 4.490 1.00 98.50 76 ASN A N 1
ATOM 615 C CA . ASN A 1 76 ? -5.069 8.950 5.001 1.00 98.50 76 ASN A CA 1
ATOM 616 C C . ASN A 1 76 ? -3.933 8.200 4.280 1.00 98.50 76 ASN A C 1
ATOM 618 O O . ASN A 1 76 ? -2.916 8.814 3.958 1.00 98.50 76 ASN A O 1
ATOM 622 N N . ARG A 1 77 ? -4.085 6.901 3.975 1.00 98.50 77 ARG A N 1
ATOM 623 C CA . ARG A 1 77 ? -3.081 6.146 3.196 1.00 98.50 77 ARG A CA 1
ATOM 624 C C . ARG A 1 77 ? -2.875 6.747 1.808 1.00 98.50 77 ARG A C 1
ATOM 626 O O . ARG A 1 77 ? -1.731 6.948 1.398 1.00 98.50 77 ARG A O 1
ATOM 633 N N . ALA A 1 78 ? -3.969 7.076 1.125 1.00 98.00 78 ALA A N 1
ATOM 634 C CA . ALA A 1 78 ? -3.934 7.691 -0.195 1.00 98.00 78 ALA A CA 1
ATOM 635 C C . ALA A 1 78 ? -3.237 9.062 -0.165 1.00 98.00 78 ALA A C 1
ATOM 637 O O . ALA A 1 78 ? -2.388 9.333 -1.013 1.00 98.00 78 ALA A O 1
ATOM 638 N N . GLN A 1 79 ? -3.511 9.890 0.851 1.00 98.31 79 GLN A N 1
ATOM 639 C CA . GLN A 1 79 ? -2.855 11.193 1.042 1.00 98.31 79 GLN A CA 1
ATOM 640 C C . GLN A 1 79 ? -1.335 11.082 1.237 1.00 98.31 79 GLN A C 1
ATOM 642 O O . GLN A 1 79 ? -0.598 11.975 0.823 1.00 98.31 79 GLN A O 1
ATOM 647 N N . HIS A 1 80 ? -0.855 9.980 1.819 1.00 97.94 80 HIS A N 1
ATOM 648 C CA . HIS A 1 80 ? 0.577 9.701 1.985 1.00 97.94 80 HIS A CA 1
ATOM 649 C C . HIS A 1 80 ? 1.193 8.947 0.792 1.00 97.94 80 HIS A C 1
ATOM 651 O O . HIS A 1 80 ? 2.379 8.624 0.812 1.00 97.94 80 HIS A O 1
ATOM 657 N N . GLY A 1 81 ? 0.414 8.676 -0.260 1.00 97.31 81 GLY A N 1
ATOM 658 C CA . GLY A 1 81 ? 0.889 8.060 -1.499 1.00 97.31 81 GLY A CA 1
ATOM 659 C C . GLY A 1 81 ? 1.000 6.535 -1.468 1.00 97.31 81 GLY A C 1
ATOM 660 O O . GLY A 1 81 ? 1.469 5.952 -2.448 1.00 97.31 81 GLY A O 1
ATOM 661 N N . PHE A 1 82 ? 0.560 5.873 -0.393 1.00 98.50 82 PHE A N 1
ATOM 662 C CA . PHE A 1 82 ? 0.483 4.413 -0.367 1.00 98.50 82 PHE A CA 1
ATOM 663 C C . PHE A 1 82 ? -0.503 3.920 -1.426 1.00 98.50 82 PHE A C 1
ATOM 665 O O . PHE A 1 82 ? -1.592 4.469 -1.594 1.00 98.50 82 PHE A O 1
ATOM 672 N N . ASN A 1 83 ? -0.124 2.857 -2.130 1.00 96.31 83 ASN A N 1
ATOM 673 C CA . ASN A 1 83 ? -0.949 2.248 -3.175 1.00 96.31 83 ASN A CA 1
ATOM 674 C C . ASN A 1 83 ? -1.196 0.752 -2.957 1.00 96.31 83 ASN A C 1
ATOM 676 O O . ASN A 1 83 ? -1.879 0.122 -3.765 1.00 96.31 83 ASN A O 1
ATOM 680 N N . VAL A 1 84 ? -0.680 0.201 -1.857 1.00 97.88 84 VAL A N 1
ATOM 681 C CA . VAL A 1 84 ? -1.002 -1.138 -1.372 1.00 97.88 84 VAL A CA 1
ATOM 682 C C . VAL A 1 84 ? -1.206 -1.097 0.139 1.00 97.88 84 VAL A C 1
ATOM 684 O O . VAL A 1 84 ? -0.445 -0.453 0.854 1.00 97.88 84 VAL A O 1
ATOM 687 N N . VAL A 1 85 ? -2.213 -1.815 0.636 1.00 98.25 85 VAL A N 1
ATOM 688 C CA . VAL A 1 85 ? -2.423 -2.043 2.070 1.00 98.25 85 VAL A CA 1
ATOM 689 C C . VAL A 1 85 ? -2.536 -3.543 2.309 1.00 98.25 85 VAL A C 1
ATOM 691 O O . VAL A 1 85 ? -3.371 -4.207 1.697 1.00 98.25 85 VAL A O 1
ATOM 694 N N . GLN A 1 86 ? -1.689 -4.078 3.185 1.00 98.50 86 GLN A N 1
ATOM 695 C CA . GLN A 1 86 ? -1.755 -5.474 3.619 1.00 98.50 86 GLN A CA 1
ATOM 696 C C . GLN A 1 86 ? -2.661 -5.601 4.847 1.00 98.50 86 GLN A C 1
ATOM 698 O O . GLN A 1 86 ? -2.537 -4.825 5.792 1.00 98.50 86 GLN A O 1
ATOM 703 N N . VAL A 1 87 ? -3.570 -6.573 4.822 1.00 97.75 87 VAL A N 1
ATOM 704 C CA . VAL A 1 87 ? -4.635 -6.780 5.818 1.00 97.75 87 VAL A CA 1
ATOM 705 C C . VAL A 1 87 ? -4.796 -8.277 6.106 1.00 97.75 87 VAL A C 1
ATOM 707 O O . VAL A 1 87 ? -4.413 -9.096 5.265 1.00 97.75 87 VAL A O 1
ATOM 710 N N . MET A 1 88 ? -5.345 -8.632 7.273 1.00 92.69 88 MET A N 1
ATOM 711 C CA . MET A 1 88 ? -5.711 -10.002 7.662 1.00 92.69 88 MET A CA 1
ATOM 712 C C . MET A 1 88 ? -7.117 -10.080 8.263 1.00 92.69 88 MET A C 1
ATOM 714 O O . MET A 1 88 ? -7.594 -9.069 8.829 1.00 92.69 88 MET A O 1
#